Protein AF-A0A9R1WPA4-F1 (afdb_monomer_lite)

Structure (mmCIF, N/CA/C/O backbone):
data_AF-A0A9R1WPA4-F1
#
_entry.id   AF-A0A9R1WPA4-F1
#
loop_
_atom_site.group_PDB
_atom_site.id
_atom_site.type_symbol
_atom_site.label_atom_id
_atom_site.label_alt_id
_atom_site.label_comp_id
_atom_site.label_asym_id
_atom_site.label_entity_id
_atom_site.label_seq_id
_atom_site.pdbx_PDB_ins_code
_atom_site.Cartn_x
_atom_site.Cartn_y
_atom_site.Cartn_z
_atom_site.occupancy
_atom_site.B_iso_or_equiv
_atom_site.auth_seq_id
_atom_site.auth_comp_id
_atom_site.auth_asym_id
_atom_site.auth_atom_id
_atom_site.pdbx_PDB_model_num
ATOM 1 N N . MET A 1 1 ? 21.713 25.426 -18.146 1.00 33.62 1 MET A N 1
ATOM 2 C CA . MET A 1 1 ? 22.109 24.344 -17.224 1.00 33.62 1 MET A CA 1
ATOM 3 C C . MET A 1 1 ? 20.870 24.025 -16.410 1.00 33.62 1 MET A C 1
ATOM 5 O O . MET A 1 1 ? 20.513 24.809 -15.548 1.00 33.62 1 MET A O 1
ATOM 9 N N . ILE A 1 2 ? 20.108 23.016 -16.835 1.00 36.84 2 ILE A N 1
ATOM 10 C CA . ILE A 1 2 ? 18.830 22.660 -16.207 1.00 36.84 2 ILE A CA 1
ATOM 11 C C . ILE A 1 2 ? 19.174 21.901 -14.930 1.00 36.84 2 ILE A C 1
ATOM 13 O O . ILE A 1 2 ? 19.879 20.891 -14.994 1.00 36.84 2 ILE A O 1
ATOM 17 N N . GLU A 1 3 ? 18.738 22.423 -13.788 1.00 37.09 3 GLU A N 1
ATOM 18 C CA . GLU A 1 3 ? 18.830 21.741 -12.503 1.00 37.09 3 GLU A CA 1
ATOM 19 C C . GLU A 1 3 ? 18.183 20.359 -12.637 1.00 37.09 3 GLU A C 1
ATOM 21 O O . GLU A 1 3 ? 16.979 20.224 -12.854 1.00 37.09 3 GLU A O 1
ATOM 26 N N . ARG A 1 4 ? 19.007 19.310 -12.541 1.00 43.03 4 ARG A N 1
ATOM 27 C CA . ARG A 1 4 ? 18.535 17.956 -12.262 1.00 43.03 4 ARG A CA 1
ATOM 28 C C . ARG A 1 4 ? 17.914 17.997 -10.870 1.00 43.03 4 ARG A C 1
ATOM 30 O O . ARG A 1 4 ? 18.620 17.841 -9.878 1.00 43.03 4 ARG A O 1
ATOM 37 N N . MET A 1 5 ? 16.608 18.243 -10.806 1.00 41.94 5 MET A N 1
ATOM 38 C CA . MET A 1 5 ? 15.817 18.030 -9.602 1.00 41.94 5 MET A CA 1
ATOM 39 C C . MET A 1 5 ? 15.940 16.550 -9.227 1.00 41.94 5 MET A C 1
ATOM 41 O O . MET A 1 5 ? 15.362 15.686 -9.872 1.00 41.94 5 MET A O 1
ATOM 45 N N . SER A 1 6 ? 16.812 16.298 -8.250 1.00 42.00 6 SER A N 1
ATOM 46 C CA . SER A 1 6 ? 16.817 15.187 -7.303 1.00 42.00 6 SER A CA 1
ATOM 47 C C . SER A 1 6 ? 16.120 13.899 -7.771 1.00 42.00 6 SER A C 1
ATOM 49 O O . SER A 1 6 ? 14.913 13.743 -7.612 1.00 42.00 6 SER A O 1
ATOM 51 N N . SER A 1 7 ? 16.897 12.920 -8.246 1.00 46.78 7 SER A N 1
ATOM 52 C CA . SER A 1 7 ? 16.449 11.526 -8.414 1.00 46.78 7 SER A CA 1
ATOM 53 C C . SER A 1 7 ? 16.333 10.784 -7.068 1.00 46.78 7 SER A C 1
ATOM 55 O O . SER A 1 7 ? 16.636 9.592 -6.978 1.00 46.78 7 SER A O 1
ATOM 57 N N . ALA A 1 8 ? 16.022 11.496 -5.983 1.00 49.34 8 ALA A N 1
ATOM 58 C CA . ALA A 1 8 ? 16.050 10.942 -4.640 1.00 49.34 8 ALA A CA 1
ATOM 59 C C . ALA A 1 8 ? 14.722 10.237 -4.334 1.00 49.34 8 ALA A C 1
ATOM 61 O O . ALA A 1 8 ? 13.746 10.856 -3.924 1.00 49.34 8 ALA A O 1
ATOM 62 N N . MET A 1 9 ? 14.748 8.917 -4.530 1.00 60.06 9 MET A N 1
ATOM 63 C CA . MET A 1 9 ? 13.783 7.918 -4.052 1.00 60.06 9 MET A CA 1
ATOM 64 C C . MET A 1 9 ? 12.357 8.044 -4.599 1.00 60.06 9 MET A C 1
ATOM 66 O O . MET A 1 9 ? 11.389 8.267 -3.879 1.00 60.06 9 MET A O 1
ATOM 70 N N . ASP A 1 10 ? 12.262 7.777 -5.893 1.00 71.62 10 ASP A N 1
ATOM 71 C CA . ASP A 1 10 ? 11.060 7.528 -6.687 1.00 71.62 10 ASP A CA 1
ATOM 72 C C . ASP A 1 10 ? 10.519 6.084 -6.569 1.00 71.62 10 ASP A C 1
ATOM 74 O O . ASP A 1 10 ? 9.460 5.784 -7.117 1.00 71.62 10 ASP A O 1
ATOM 78 N N . ARG A 1 11 ? 11.226 5.180 -5.866 1.00 84.94 11 ARG A N 1
ATOM 79 C CA . ARG A 1 11 ? 10.971 3.723 -5.891 1.00 84.94 11 ARG A CA 1
ATOM 80 C C . ARG A 1 11 ? 11.006 3.082 -4.522 1.00 84.94 11 ARG A C 1
ATOM 82 O O . ARG A 1 11 ? 11.790 3.475 -3.655 1.00 84.94 11 ARG A O 1
ATOM 89 N N . ILE A 1 12 ? 10.239 2.011 -4.384 1.00 87.62 12 ILE A N 1
ATOM 90 C CA . ILE A 1 12 ? 10.211 1.166 -3.194 1.00 87.62 12 ILE A CA 1
ATOM 91 C C . ILE A 1 12 ? 11.591 0.573 -2.889 1.00 87.62 12 ILE A C 1
ATOM 93 O O . ILE A 1 12 ? 11.992 0.547 -1.727 1.00 87.62 12 ILE A O 1
ATOM 97 N N . SER A 1 13 ? 12.342 0.138 -3.906 1.00 87.75 13 SER A N 1
ATOM 98 C CA . SER A 1 13 ? 13.678 -0.455 -3.730 1.00 87.75 13 SER A CA 1
ATOM 99 C C . SER A 1 13 ? 14.681 0.463 -3.028 1.00 87.75 13 SER A C 1
ATOM 101 O O . SER A 1 13 ? 15.681 -0.012 -2.496 1.00 87.75 13 SER A O 1
ATOM 103 N N . ASN A 1 14 ? 14.432 1.774 -3.049 1.00 84.56 14 ASN A N 1
ATOM 104 C CA . ASN A 1 14 ? 15.311 2.786 -2.474 1.00 84.56 14 ASN A CA 1
ATOM 105 C C . ASN A 1 14 ? 14.922 3.148 -1.032 1.00 84.56 14 ASN A C 1
ATOM 107 O O . ASN A 1 14 ? 15.545 4.021 -0.428 1.00 84.56 14 ASN A O 1
ATOM 111 N N . LEU A 1 15 ? 13.880 2.521 -0.476 1.00 80.31 15 LEU A N 1
ATOM 112 C CA . LEU A 1 15 ? 13.494 2.725 0.912 1.00 80.31 15 LEU A CA 1
ATOM 113 C C . LEU A 1 15 ? 14.569 2.176 1.851 1.00 80.31 15 LEU A C 1
ATOM 115 O O . LEU A 1 15 ? 14.918 0.996 1.822 1.00 80.31 15 LEU A O 1
ATOM 119 N N . HIS A 1 16 ? 15.039 3.041 2.743 1.00 78.62 16 HIS A N 1
ATOM 120 C CA . HIS A 1 16 ? 15.988 2.700 3.791 1.00 78.62 16 HIS A CA 1
ATOM 121 C C . HIS A 1 16 ? 15.524 3.276 5.125 1.00 78.62 16 HIS A C 1
ATOM 123 O O . HIS A 1 16 ? 14.848 4.306 5.175 1.00 78.62 16 HIS A O 1
ATOM 129 N N . PHE A 1 17 ? 15.898 2.597 6.207 1.00 75.00 17 PHE A N 1
ATOM 130 C CA . PHE A 1 17 ? 15.694 3.104 7.559 1.00 75.00 17 PHE A CA 1
ATOM 131 C C . PHE A 1 17 ? 16.445 4.435 7.740 1.00 75.00 17 PHE A C 1
ATOM 133 O O . PHE A 1 17 ? 17.508 4.616 7.149 1.00 75.00 17 PHE A O 1
ATOM 140 N N . ASP A 1 18 ? 15.866 5.368 8.501 1.00 70.69 18 ASP A N 1
ATOM 141 C CA . ASP A 1 18 ? 16.364 6.742 8.704 1.00 70.69 18 ASP A CA 1
ATOM 142 C C . ASP A 1 18 ? 16.512 7.604 7.433 1.00 70.69 18 ASP A C 1
ATOM 144 O O . ASP A 1 18 ? 17.097 8.688 7.471 1.00 70.69 18 ASP A O 1
ATOM 148 N N . SER A 1 19 ? 15.952 7.171 6.298 1.00 66.69 19 SER A N 1
ATOM 149 C CA . SER A 1 19 ? 15.867 8.022 5.114 1.00 66.69 19 SER A CA 1
ATOM 150 C C . SER A 1 19 ? 14.865 9.162 5.349 1.00 66.69 19 SER A C 1
ATOM 152 O O . SER A 1 19 ? 13.793 8.914 5.913 1.00 66.69 19 SER A O 1
ATOM 154 N N . PRO A 1 20 ? 15.154 10.403 4.906 1.00 60.94 20 PRO A N 1
ATOM 155 C CA . PRO A 1 20 ? 14.146 11.452 4.843 1.00 60.94 20 PRO A CA 1
ATOM 156 C C . PRO A 1 20 ? 13.041 10.955 3.912 1.00 60.94 20 PRO A C 1
ATOM 158 O O . PRO A 1 20 ? 13.242 10.866 2.704 1.00 60.94 20 PRO A O 1
ATOM 161 N N . GLY A 1 21 ? 11.917 10.525 4.489 1.00 62.69 21 GLY A N 1
ATOM 162 C CA . GLY A 1 21 ? 10.868 9.821 3.764 1.00 62.69 21 GLY A CA 1
ATOM 163 C C . GLY A 1 21 ? 10.449 10.594 2.519 1.00 62.69 21 GLY A C 1
ATOM 164 O O . GLY A 1 21 ? 9.914 11.699 2.598 1.00 62.69 21 GLY A O 1
ATOM 165 N N . ASN A 1 22 ? 10.761 10.013 1.367 1.00 68.19 22 ASN A N 1
ATOM 166 C CA . ASN A 1 22 ? 10.495 10.609 0.073 1.00 68.19 22 ASN A CA 1
ATOM 167 C C . ASN A 1 22 ? 9.135 10.160 -0.442 1.00 68.19 22 ASN A C 1
ATOM 169 O O . ASN A 1 22 ? 8.515 9.212 0.041 1.00 68.19 22 ASN A O 1
ATOM 173 N N . SER A 1 23 ? 8.665 10.889 -1.439 1.00 75.94 23 SER A N 1
ATOM 174 C CA . SER A 1 23 ? 7.366 10.657 -2.031 1.00 75.94 23 SER A CA 1
ATOM 175 C C . SER A 1 23 ? 7.364 9.436 -2.937 1.00 75.94 23 SER A C 1
ATOM 177 O O . SER A 1 23 ? 7.969 9.460 -4.004 1.00 75.94 23 SER A O 1
ATOM 179 N N . LEU A 1 24 ? 6.607 8.407 -2.557 1.00 83.06 24 LEU A N 1
ATOM 180 C CA . LEU A 1 24 ? 6.391 7.238 -3.402 1.00 83.06 24 LEU A CA 1
ATOM 181 C C . LEU A 1 24 ? 5.066 7.308 -4.150 1.00 83.06 24 LEU A C 1
ATOM 183 O O . LEU A 1 24 ? 4.039 7.723 -3.603 1.00 83.06 24 LEU A O 1
ATOM 187 N N . LYS A 1 25 ? 5.104 6.844 -5.399 1.00 87.19 25 LYS A N 1
ATOM 188 C CA . LYS A 1 25 ? 3.921 6.582 -6.208 1.00 87.19 25 LYS A CA 1
ATOM 189 C C . LYS A 1 25 ? 3.582 5.097 -6.132 1.00 87.19 25 LYS A C 1
ATOM 191 O O . LYS A 1 25 ? 4.364 4.262 -6.577 1.00 87.19 25 LYS A O 1
ATOM 196 N N . ILE A 1 26 ? 2.417 4.773 -5.584 1.00 89.06 26 ILE A N 1
ATOM 197 C CA . ILE A 1 26 ? 2.039 3.389 -5.281 1.00 89.06 26 ILE A CA 1
ATOM 198 C C . ILE A 1 26 ? 0.620 3.060 -5.725 1.00 89.06 26 ILE A C 1
ATOM 200 O O . ILE A 1 26 ? -0.251 3.925 -5.785 1.00 89.06 26 ILE A O 1
ATOM 204 N N . HIS A 1 27 ? 0.375 1.782 -5.987 1.00 91.38 27 HIS A N 1
ATOM 205 C CA . HIS A 1 27 ? -0.938 1.213 -6.245 1.00 91.38 27 HIS A CA 1
ATOM 206 C C . HIS A 1 27 ? -1.278 0.183 -5.168 1.00 91.38 27 HIS A C 1
ATOM 208 O O . HIS A 1 27 ? -0.482 -0.707 -4.867 1.00 91.38 27 HIS A O 1
ATOM 214 N N . VAL A 1 28 ? -2.468 0.293 -4.578 1.00 92.25 28 VAL A N 1
ATOM 215 C CA . VAL A 1 28 ? -2.913 -0.625 -3.522 1.00 92.25 28 VAL A CA 1
ATOM 216 C C . VAL A 1 28 ? -3.482 -1.898 -4.137 1.00 92.25 28 VAL A C 1
ATOM 218 O O . VAL A 1 28 ? -4.570 -1.894 -4.715 1.00 92.25 28 VAL A O 1
ATOM 221 N N . LEU A 1 29 ? -2.776 -3.011 -3.955 1.00 93.12 29 LEU A N 1
ATOM 222 C CA . LEU A 1 29 ? -3.184 -4.320 -4.464 1.00 93.12 29 LEU A CA 1
ATOM 223 C C . LEU A 1 29 ? -4.156 -5.031 -3.525 1.00 93.12 29 LEU A C 1
ATOM 225 O O . LEU A 1 29 ? -5.094 -5.690 -3.972 1.00 93.12 29 LEU A O 1
ATOM 229 N N . ARG A 1 30 ? -3.930 -4.927 -2.212 1.00 94.06 30 ARG A N 1
ATOM 230 C CA . ARG A 1 30 ? -4.717 -5.656 -1.213 1.00 94.06 30 ARG A CA 1
ATOM 231 C C . ARG A 1 30 ? -4.790 -4.894 0.100 1.00 94.06 30 ARG A C 1
ATOM 233 O O . ARG A 1 30 ? -3.823 -4.249 0.489 1.00 94.06 30 ARG A O 1
ATOM 240 N N . LYS A 1 31 ? -5.915 -5.054 0.797 1.00 94.44 31 LYS A N 1
ATOM 241 C CA . LYS A 1 31 ? -6.144 -4.627 2.181 1.00 94.44 31 LYS A CA 1
ATOM 242 C C . LYS A 1 31 ? -6.622 -5.821 3.007 1.00 94.44 31 LYS A C 1
ATOM 244 O O . LYS A 1 31 ? -7.420 -6.615 2.504 1.00 94.44 31 LYS A O 1
ATOM 249 N N . TRP A 1 32 ? -6.153 -5.963 4.244 1.00 94.06 32 TRP A N 1
ATOM 250 C CA . TRP A 1 32 ? -6.687 -6.951 5.183 1.00 94.06 32 TRP A CA 1
ATOM 251 C C . TRP A 1 32 ? -6.541 -6.510 6.641 1.00 94.06 32 TRP A C 1
ATOM 253 O O . TRP A 1 32 ? -5.628 -5.775 7.002 1.00 94.06 32 TRP A O 1
ATOM 263 N N . THR A 1 33 ? -7.434 -7.025 7.480 1.00 90.56 33 THR A N 1
ATOM 264 C CA . THR A 1 33 ? -7.409 -6.877 8.940 1.00 90.56 33 THR A CA 1
ATOM 265 C C . THR A 1 33 ? -7.313 -8.272 9.539 1.00 90.56 33 THR A C 1
ATOM 267 O O . THR A 1 33 ? -7.957 -9.210 9.057 1.00 90.56 33 THR A O 1
ATOM 270 N N . LEU A 1 34 ? -6.493 -8.443 10.571 1.00 85.69 34 LEU A N 1
ATOM 271 C CA . LEU A 1 34 ? -6.344 -9.734 11.237 1.00 85.69 34 LEU A CA 1
ATOM 272 C C . LEU A 1 34 ? -7.452 -9.905 12.281 1.00 85.69 34 LEU A C 1
ATOM 274 O O . LEU A 1 34 ? -7.736 -8.996 13.056 1.00 85.69 34 LEU A O 1
ATOM 278 N N . GLN A 1 35 ? -8.054 -11.096 12.352 1.00 81.31 35 GLN A N 1
ATOM 279 C CA . GLN A 1 35 ? -9.180 -11.366 13.262 1.00 81.31 35 GLN A CA 1
ATOM 280 C C . GLN A 1 35 ? -8.860 -11.062 14.737 1.00 81.31 35 GLN A C 1
ATOM 282 O O . GLN A 1 35 ? -9.734 -10.600 15.475 1.00 81.31 35 GLN A O 1
ATOM 287 N N . PHE A 1 36 ? -7.605 -11.287 15.140 1.00 87.12 36 PHE A N 1
ATOM 288 C CA . PHE A 1 36 ? -7.113 -11.118 16.511 1.00 87.12 36 PHE A CA 1
ATOM 289 C C . PHE A 1 36 ? -6.315 -9.824 16.734 1.00 87.12 36 PHE A C 1
ATOM 291 O O . PHE A 1 36 ? -5.875 -9.580 17.852 1.00 87.12 36 PHE A O 1
ATOM 298 N N . ARG A 1 37 ? -6.122 -9.000 15.696 1.00 85.31 37 ARG A N 1
ATOM 299 C CA . ARG A 1 37 ? -5.441 -7.697 15.779 1.00 85.31 37 ARG A CA 1
ATOM 300 C C . ARG A 1 37 ? -6.258 -6.663 15.026 1.00 85.31 37 ARG A C 1
ATOM 302 O O . ARG A 1 37 ? -5.977 -6.311 13.886 1.00 85.31 37 ARG A O 1
ATOM 309 N N . ARG A 1 38 ? -7.368 -6.278 15.654 1.00 84.44 38 ARG A N 1
ATOM 310 C CA . ARG A 1 38 ? -8.369 -5.389 15.049 1.00 84.44 38 ARG A CA 1
ATOM 311 C C . ARG A 1 38 ? -7.926 -3.935 15.010 1.00 84.44 38 ARG A C 1
ATOM 313 O O . ARG A 1 38 ? -8.570 -3.151 14.331 1.00 84.44 38 ARG A O 1
ATOM 320 N N . ASP A 1 39 ? -6.865 -3.602 15.731 1.00 88.75 39 ASP A N 1
ATOM 321 C CA . ASP A 1 39 ? -6.187 -2.310 15.737 1.00 88.75 39 ASP A CA 1
ATOM 322 C C . ASP A 1 39 ? -5.103 -2.195 14.651 1.00 88.75 39 ASP A C 1
ATOM 324 O O . ASP A 1 39 ? -4.421 -1.171 14.572 1.00 88.75 39 ASP A O 1
ATOM 328 N N . GLU A 1 40 ? -4.948 -3.229 13.817 1.00 91.50 40 GLU A N 1
ATOM 329 C CA . GLU A 1 40 ? -4.029 -3.281 12.685 1.00 91.50 40 GLU A CA 1
ATOM 330 C C . GLU A 1 40 ? -4.795 -3.439 11.364 1.00 91.50 40 GLU A C 1
ATOM 332 O O . GLU A 1 40 ? -5.565 -4.384 11.176 1.00 91.50 40 GLU A O 1
ATOM 337 N N . THR A 1 41 ? -4.511 -2.567 10.401 1.00 92.50 41 THR A N 1
ATOM 338 C CA . THR A 1 41 ? -4.927 -2.742 9.006 1.00 92.50 41 THR A CA 1
ATOM 339 C C . THR A 1 41 ? -3.681 -2.792 8.134 1.00 92.50 41 THR A C 1
ATOM 341 O O . THR A 1 41 ? -2.846 -1.889 8.152 1.00 92.50 41 THR A O 1
ATOM 344 N N . TRP A 1 42 ? -3.552 -3.877 7.381 1.00 93.94 42 TRP A N 1
ATOM 345 C CA . TRP A 1 42 ? -2.411 -4.154 6.527 1.00 93.94 42 TRP A CA 1
ATOM 346 C C . TRP A 1 42 ? -2.751 -3.907 5.064 1.00 93.94 42 TRP A C 1
ATOM 348 O O . TRP A 1 42 ? -3.860 -4.198 4.602 1.00 93.94 42 TRP A O 1
ATOM 358 N N . 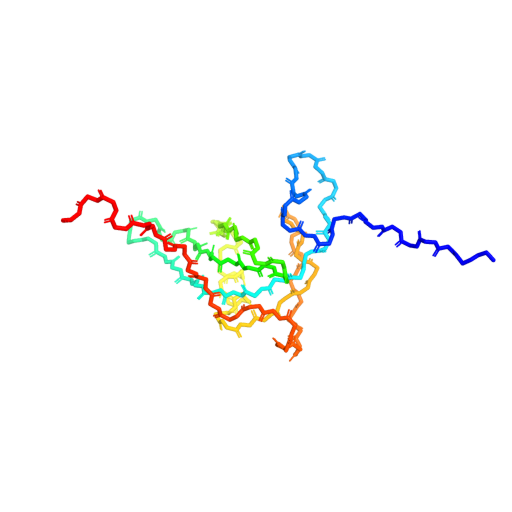PHE A 1 43 ? -1.758 -3.432 4.321 1.00 93.25 43 PHE A N 1
ATOM 359 C CA . PHE A 1 43 ? -1.864 -3.173 2.894 1.00 93.25 43 PHE A CA 1
ATOM 360 C C . PHE A 1 43 ? -0.696 -3.804 2.157 1.00 93.25 43 PHE A C 1
ATOM 362 O O . PHE A 1 43 ? 0.419 -3.867 2.668 1.00 93.25 43 PHE A O 1
ATOM 369 N N . MET A 1 44 ? -0.959 -4.249 0.936 1.00 93.75 44 MET A N 1
ATOM 370 C CA . MET A 1 44 ? 0.064 -4.625 -0.029 1.00 93.75 44 MET A CA 1
ATOM 371 C C . MET A 1 44 ? 0.022 -3.603 -1.149 1.00 93.75 44 MET A C 1
ATOM 373 O O . MET A 1 44 ? -1.041 -3.399 -1.746 1.00 93.75 44 MET A O 1
ATOM 377 N N . VAL A 1 45 ? 1.157 -2.968 -1.413 1.00 91.81 45 VAL A N 1
ATOM 378 C CA . VAL A 1 45 ? 1.268 -1.897 -2.403 1.00 91.81 45 VAL A CA 1
ATOM 379 C C . VAL A 1 45 ? 2.418 -2.175 -3.356 1.00 91.81 45 VAL A C 1
ATOM 381 O O . VAL A 1 45 ? 3.395 -2.813 -2.969 1.00 91.81 45 VAL A O 1
ATOM 384 N N . ILE A 1 46 ? 2.276 -1.715 -4.593 1.00 91.69 46 ILE A N 1
ATOM 385 C CA . ILE A 1 46 ? 3.251 -1.885 -5.673 1.00 91.69 46 ILE A CA 1
ATOM 386 C C . ILE A 1 46 ? 3.614 -0.526 -6.262 1.00 91.69 46 ILE A C 1
ATOM 388 O O . ILE A 1 46 ? 2.738 0.336 -6.370 1.00 91.69 46 ILE A O 1
ATOM 392 N N . ASP A 1 47 ? 4.872 -0.321 -6.631 1.00 89.56 47 ASP A N 1
ATOM 393 C CA . ASP A 1 47 ? 5.297 0.870 -7.371 1.00 89.56 47 ASP A CA 1
ATOM 394 C C . ASP A 1 47 ? 5.300 0.634 -8.890 1.00 89.56 47 ASP A C 1
ATOM 396 O O . ASP A 1 47 ? 4.876 -0.410 -9.391 1.00 89.56 47 ASP A O 1
ATOM 400 N N . GLU A 1 48 ? 5.761 1.626 -9.650 1.00 87.56 48 GLU A N 1
ATOM 401 C CA . GLU A 1 48 ? 5.829 1.545 -11.113 1.00 87.56 48 GLU A CA 1
ATOM 402 C C . GLU A 1 48 ? 6.879 0.552 -11.636 1.00 87.56 48 GLU A C 1
ATOM 404 O O . GLU A 1 48 ? 6.822 0.151 -12.799 1.00 87.56 48 GLU A O 1
ATOM 409 N N . HIS A 1 49 ? 7.806 0.114 -10.782 1.00 88.06 49 HIS A N 1
ATOM 410 C CA . HIS A 1 49 ? 8.858 -0.845 -11.117 1.00 88.06 49 HIS A CA 1
ATOM 411 C C . HIS A 1 49 ? 8.468 -2.288 -10.818 1.00 88.06 49 HIS A C 1
ATOM 413 O O . HIS A 1 49 ? 9.164 -3.213 -11.238 1.00 88.06 49 HIS A O 1
ATOM 419 N N . GLY A 1 50 ? 7.328 -2.491 -10.160 1.00 88.75 50 GLY A N 1
ATOM 420 C CA . GLY A 1 50 ? 6.852 -3.809 -9.774 1.00 88.75 50 GLY A CA 1
ATOM 421 C C . GLY A 1 50 ? 7.405 -4.287 -8.433 1.00 88.75 50 GLY A C 1
ATOM 422 O O . GLY A 1 50 ? 7.180 -5.447 -8.072 1.00 88.75 50 GLY A O 1
ATOM 423 N N . ASP A 1 51 ? 8.082 -3.410 -7.691 1.00 90.44 51 ASP A N 1
ATOM 424 C CA . ASP A 1 51 ? 8.507 -3.687 -6.328 1.00 90.44 51 ASP A CA 1
ATOM 425 C C . ASP A 1 51 ? 7.300 -3.604 -5.392 1.00 90.44 51 ASP A C 1
ATOM 427 O O . ASP A 1 51 ? 6.435 -2.739 -5.532 1.00 90.44 51 ASP A O 1
ATOM 431 N N . VAL A 1 52 ? 7.219 -4.531 -4.435 1.00 91.69 52 VAL A N 1
ATOM 432 C CA . VAL A 1 52 ? 6.068 -4.670 -3.534 1.00 91.69 52 VAL A CA 1
ATOM 433 C C . VAL A 1 52 ? 6.508 -4.584 -2.086 1.00 91.69 52 VAL A C 1
ATOM 435 O O . VAL A 1 52 ? 7.436 -5.277 -1.672 1.00 91.69 52 VAL A O 1
ATOM 438 N N . ILE A 1 53 ? 5.775 -3.801 -1.294 1.00 90.56 53 ILE A N 1
ATOM 439 C CA . ILE A 1 53 ? 5.935 -3.737 0.164 1.00 90.56 53 ILE A CA 1
ATOM 440 C C . ILE A 1 53 ? 4.613 -3.931 0.887 1.00 90.56 53 ILE A C 1
ATOM 442 O O . ILE A 1 53 ? 3.520 -3.772 0.333 1.00 90.56 53 ILE A O 1
ATOM 446 N N . GLN A 1 54 ? 4.741 -4.266 2.167 1.00 91.69 54 GLN A N 1
ATOM 447 C CA . GLN A 1 54 ? 3.638 -4.278 3.109 1.00 91.69 54 GLN A CA 1
ATOM 448 C C . GLN A 1 54 ? 3.654 -3.000 3.941 1.00 91.69 54 GLN A C 1
ATOM 450 O O . GLN A 1 54 ? 4.698 -2.602 4.454 1.00 91.69 54 GLN A O 1
ATOM 455 N N . LEU A 1 55 ? 2.484 -2.386 4.094 1.00 89.62 55 LEU A N 1
ATOM 456 C CA . LEU A 1 55 ? 2.274 -1.233 4.961 1.00 89.62 55 LEU A CA 1
ATOM 457 C C . LEU A 1 55 ? 1.361 -1.630 6.117 1.00 89.62 55 LEU A C 1
ATOM 459 O O . LEU A 1 55 ? 0.394 -2.369 5.919 1.00 89.62 55 LEU A O 1
ATOM 463 N N . LEU A 1 56 ? 1.650 -1.103 7.304 1.00 90.19 56 LEU A N 1
ATOM 464 C CA . LEU A 1 56 ? 0.859 -1.315 8.510 1.00 90.19 56 LEU A CA 1
ATOM 465 C C . LEU A 1 56 ? 0.298 0.021 9.000 1.00 90.19 56 LEU A C 1
ATOM 467 O O . LEU A 1 56 ? 1.049 0.907 9.403 1.00 90.19 56 LEU A O 1
ATOM 471 N N . ALA A 1 57 ? -1.027 0.138 9.021 1.00 88.56 57 ALA A N 1
ATOM 472 C CA . ALA A 1 57 ? -1.726 1.175 9.763 1.00 88.56 57 ALA A CA 1
ATOM 473 C C . ALA A 1 57 ? -2.142 0.616 11.127 1.00 88.56 57 ALA A C 1
ATOM 475 O O . ALA A 1 57 ? -2.806 -0.416 11.197 1.00 88.56 57 ALA A O 1
ATOM 476 N N . HIS A 1 58 ? -1.751 1.284 12.210 1.00 88.12 58 HIS A N 1
ATOM 477 C CA . HIS A 1 58 ? -1.924 0.760 13.564 1.00 88.12 58 HIS A CA 1
ATOM 478 C C . HIS A 1 58 ? -2.402 1.840 14.543 1.00 88.12 58 HIS A C 1
ATOM 480 O O . HIS A 1 58 ? -2.056 3.021 14.413 1.00 88.12 58 HIS A O 1
ATOM 486 N N . LYS A 1 59 ? -3.191 1.432 15.546 1.00 85.12 59 LYS A N 1
ATOM 487 C CA . LYS A 1 59 ? -3.705 2.287 16.633 1.00 85.12 59 LYS A CA 1
ATOM 488 C C . LYS A 1 59 ? -4.428 3.533 16.102 1.00 85.12 59 LYS A C 1
ATOM 490 O O . LYS A 1 59 ? -5.359 3.433 15.312 1.00 85.12 59 LYS A O 1
ATOM 495 N N . LYS A 1 60 ? -4.013 4.726 16.547 1.00 81.81 60 LYS A N 1
ATOM 496 C CA . LYS A 1 60 ? -4.704 6.003 16.311 1.00 81.81 60 LYS A CA 1
ATOM 497 C C . LYS A 1 60 ? -4.808 6.367 14.829 1.00 81.81 60 LYS A C 1
ATOM 499 O O . LYS A 1 60 ? -5.763 7.029 14.444 1.00 81.81 60 LYS A O 1
ATOM 504 N N . ASN A 1 61 ? -3.871 5.895 14.008 1.00 78.25 61 ASN A N 1
ATOM 505 C CA . ASN A 1 61 ? -3.843 6.201 12.579 1.00 78.25 61 ASN A CA 1
ATOM 506 C C . ASN A 1 61 ? -4.601 5.164 11.739 1.00 78.25 61 ASN A C 1
ATOM 508 O O . ASN A 1 61 ? -4.861 5.415 10.564 1.00 78.25 61 ASN A O 1
ATOM 512 N N . GLN A 1 62 ? -4.986 4.023 12.328 1.00 84.75 62 GLN A N 1
ATOM 513 C CA . GLN A 1 62 ? -5.604 2.912 11.605 1.00 84.75 62 GLN A CA 1
ATOM 514 C C . GLN A 1 62 ? -6.868 3.346 10.862 1.00 84.75 62 GLN A C 1
ATOM 516 O O . GLN A 1 62 ? -6.935 3.180 9.650 1.00 84.75 62 GLN A O 1
ATOM 521 N N . GLY A 1 63 ? -7.845 3.927 11.567 1.00 84.06 63 GLY A N 1
ATOM 522 C CA . GLY A 1 63 ? -9.138 4.274 10.973 1.00 84.06 63 GLY A CA 1
ATOM 523 C C . GLY A 1 63 ? -9.013 5.270 9.820 1.00 84.06 63 GLY A C 1
ATOM 524 O O . GLY A 1 63 ? -9.595 5.056 8.763 1.00 84.06 63 GLY A O 1
ATOM 525 N N . CYS A 1 64 ? -8.195 6.313 9.996 1.00 84.56 64 CYS A N 1
ATOM 526 C CA . CYS A 1 64 ? -7.972 7.340 8.978 1.00 84.56 64 CYS A CA 1
ATOM 527 C C . CYS A 1 64 ? -7.282 6.769 7.727 1.00 84.56 64 CYS A C 1
ATOM 529 O O . CYS A 1 64 ? -7.738 6.989 6.602 1.00 84.56 64 CYS A O 1
ATOM 531 N N . ILE A 1 65 ? -6.207 5.994 7.909 1.00 85.50 65 ILE A N 1
ATOM 532 C CA . ILE A 1 65 ? -5.484 5.383 6.787 1.00 85.50 65 ILE A CA 1
ATOM 533 C C . ILE A 1 65 ? -6.367 4.345 6.094 1.00 85.50 65 ILE A C 1
ATOM 535 O O . ILE A 1 65 ? -6.413 4.304 4.869 1.00 85.50 65 ILE A O 1
ATOM 539 N N . GLU A 1 66 ? -7.120 3.546 6.847 1.00 86.81 66 GLU A N 1
ATOM 540 C CA . GLU A 1 66 ? -8.019 2.540 6.288 1.00 86.81 66 GLU A CA 1
ATOM 541 C C . GLU A 1 66 ? -9.113 3.126 5.393 1.00 86.81 66 GLU A C 1
ATOM 543 O O . GLU A 1 66 ? -9.439 2.528 4.362 1.00 86.81 66 GLU A O 1
ATOM 548 N N . THR A 1 67 ? -9.680 4.272 5.767 1.00 86.81 67 THR A N 1
ATOM 549 C CA . THR A 1 67 ? -10.680 4.956 4.940 1.00 86.81 67 THR A CA 1
ATOM 550 C C . THR A 1 67 ? -10.068 5.640 3.723 1.00 86.81 67 THR A C 1
ATOM 552 O O . THR A 1 67 ? -10.744 5.783 2.708 1.00 86.81 67 THR A O 1
ATOM 555 N N . SER A 1 68 ? -8.802 6.050 3.814 1.00 86.62 68 SER A N 1
ATOM 556 C CA . SER A 1 68 ? -8.132 6.838 2.774 1.00 86.62 68 SER A CA 1
ATOM 557 C C . SER A 1 68 ? -7.449 5.967 1.722 1.00 86.62 68 SER A C 1
ATOM 559 O O . SER A 1 68 ? -7.461 6.311 0.543 1.00 86.62 68 SER A O 1
ATOM 561 N N . LEU A 1 69 ? -6.866 4.837 2.134 1.00 87.81 69 LEU A N 1
ATOM 562 C CA . LEU A 1 69 ? -6.056 3.953 1.300 1.00 87.81 69 LEU A CA 1
ATOM 563 C C . LEU A 1 69 ? -6.910 2.790 0.764 1.00 87.81 69 LEU A C 1
ATOM 565 O O . LEU A 1 69 ? -7.035 1.718 1.361 1.00 87.81 69 LEU A O 1
ATOM 569 N N . LEU A 1 70 ? -7.547 3.023 -0.377 1.00 89.81 70 LEU A N 1
ATOM 570 C CA . LEU A 1 70 ? -8.507 2.117 -0.993 1.00 89.81 70 LEU A CA 1
ATOM 571 C C . LEU A 1 70 ? -7.828 1.165 -1.981 1.00 89.81 70 LEU A C 1
ATOM 573 O O . LEU A 1 70 ? -6.930 1.539 -2.734 1.00 89.81 70 LEU A O 1
ATOM 577 N N . VAL A 1 71 ? -8.310 -0.078 -2.017 1.00 90.88 71 VAL A N 1
ATOM 578 C CA . VAL A 1 71 ? -7.844 -1.091 -2.974 1.00 90.88 71 VAL A CA 1
ATOM 579 C C . VAL A 1 71 ? -8.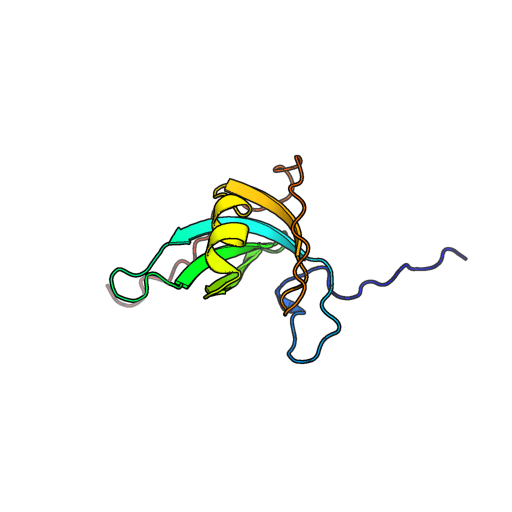113 -0.625 -4.406 1.00 90.88 71 VAL A C 1
ATOM 581 O O . VAL A 1 71 ? -9.136 -0.003 -4.699 1.00 90.88 71 VAL A O 1
ATOM 584 N N . SER A 1 72 ? -7.183 -0.940 -5.302 1.00 89.00 72 SER A N 1
ATOM 585 C CA . SER A 1 72 ? -7.207 -0.557 -6.712 1.00 89.00 72 SER A CA 1
ATOM 586 C C . SER A 1 72 ? -7.085 0.953 -6.977 1.00 89.00 72 SER A C 1
ATOM 588 O O . SER A 1 72 ? -7.424 1.415 -8.071 1.00 89.00 72 SER A O 1
ATOM 590 N N . ARG A 1 73 ? -6.647 1.740 -5.983 1.00 87.62 73 ARG A N 1
ATOM 591 C CA . ARG A 1 73 ? -6.372 3.181 -6.110 1.00 87.62 73 ARG A CA 1
ATOM 592 C C . ARG A 1 73 ? -4.880 3.472 -6.046 1.00 87.62 73 ARG A C 1
ATOM 594 O O . ARG A 1 73 ? -4.111 2.729 -5.433 1.00 87.62 73 ARG A O 1
ATOM 601 N N . CYS A 1 74 ? -4.493 4.536 -6.739 1.00 87.88 74 CYS A N 1
ATOM 602 C CA . CYS A 1 74 ? -3.112 4.977 -6.863 1.00 87.88 74 CYS A CA 1
ATOM 603 C C . CYS A 1 74 ? -2.896 6.211 -5.992 1.00 87.88 74 CYS A C 1
ATOM 605 O O . CYS A 1 74 ? -3.761 7.084 -5.953 1.00 87.88 74 CYS A O 1
ATOM 607 N N . TYR A 1 75 ? -1.745 6.292 -5.337 1.00 85.19 75 TYR A N 1
ATOM 608 C CA . TYR A 1 75 ? -1.412 7.370 -4.414 1.00 85.19 7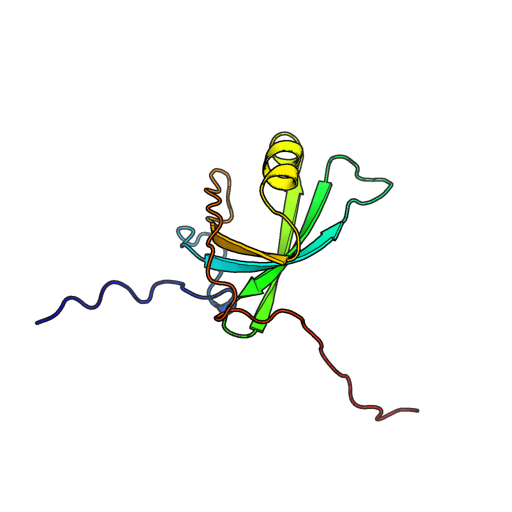5 TYR A CA 1
ATOM 609 C C . TYR A 1 75 ? -0.021 7.920 -4.700 1.00 85.19 75 TYR A C 1
ATOM 611 O O . TYR A 1 75 ? 0.849 7.184 -5.168 1.00 85.19 75 TYR A O 1
ATOM 619 N N . LEU A 1 76 ? 0.170 9.205 -4.417 1.00 78.25 76 LEU A N 1
ATOM 620 C CA . LEU A 1 76 ? 1.447 9.908 -4.458 1.00 78.25 76 LEU A CA 1
ATOM 621 C C . LEU A 1 76 ? 1.753 10.495 -3.070 1.00 78.25 76 LEU A C 1
ATOM 623 O O . LEU A 1 76 ? 0.862 10.644 -2.233 1.00 78.25 76 LEU A O 1
ATOM 627 N N . HIS A 1 77 ? 3.025 10.826 -2.847 1.00 66.75 77 HIS A N 1
ATOM 628 C CA . HIS A 1 77 ? 3.517 11.519 -1.655 1.00 66.75 77 HIS A CA 1
ATOM 629 C C . HIS A 1 77 ? 3.377 10.729 -0.348 1.00 66.75 77 HIS A C 1
ATOM 631 O O . HIS A 1 77 ? 3.335 11.320 0.729 1.00 66.75 77 HIS A O 1
ATOM 637 N N . MET A 1 78 ? 3.373 9.392 -0.417 1.00 65.12 78 MET A N 1
ATOM 638 C CA . MET A 1 78 ? 3.328 8.581 0.796 1.00 65.12 78 MET A CA 1
ATOM 639 C C . MET A 1 78 ? 4.668 8.628 1.537 1.00 65.12 78 MET A C 1
ATOM 641 O O . MET A 1 78 ? 5.585 7.871 1.229 1.00 65.12 78 MET A O 1
ATOM 645 N N . ASN A 1 79 ? 4.766 9.503 2.536 1.00 64.62 79 ASN A N 1
ATOM 646 C CA . ASN A 1 79 ? 5.876 9.498 3.482 1.00 64.62 79 ASN A CA 1
ATOM 647 C C . ASN A 1 79 ? 5.638 8.389 4.515 1.00 64.62 79 ASN A C 1
ATOM 649 O O . ASN A 1 79 ? 4.703 8.468 5.307 1.00 64.62 79 ASN A O 1
ATOM 653 N N . ILE A 1 80 ? 6.421 7.314 4.483 1.00 60.84 80 ILE A N 1
ATOM 654 C CA . ILE A 1 80 ? 6.237 6.168 5.383 1.00 60.84 80 ILE A CA 1
ATOM 655 C C . ILE A 1 80 ? 6.860 6.523 6.750 1.00 60.84 80 ILE A C 1
ATOM 657 O O . ILE A 1 80 ? 8.059 6.354 6.945 1.00 60.84 80 ILE A O 1
ATOM 661 N N . GLY A 1 81 ? 6.054 7.051 7.685 1.00 62.88 81 GLY A N 1
ATOM 662 C CA . GLY A 1 81 ? 6.497 7.558 8.997 1.00 62.88 81 GLY A CA 1
ATOM 663 C C . GLY A 1 81 ? 5.366 8.190 9.833 1.00 62.88 81 GLY A C 1
ATOM 664 O O . GLY A 1 81 ? 4.195 8.059 9.490 1.00 62.88 81 GLY A O 1
ATOM 665 N N . GLU A 1 82 ? 5.692 8.883 10.937 1.00 54.00 82 GLU A N 1
ATOM 666 C CA . GLU A 1 82 ? 4.700 9.514 11.846 1.00 54.00 82 GLU A CA 1
ATOM 667 C C . GLU A 1 82 ? 3.802 10.573 11.170 1.00 54.00 82 GLU A C 1
ATOM 669 O O . GLU A 1 82 ? 2.710 10.851 11.667 1.00 54.00 82 GLU A O 1
ATOM 674 N N . ALA A 1 83 ? 4.215 11.118 10.021 1.00 52.84 83 ALA A N 1
ATOM 675 C CA . ALA A 1 83 ? 3.470 12.103 9.240 1.00 52.84 83 ALA A CA 1
ATOM 676 C C . ALA A 1 83 ? 3.349 11.666 7.768 1.00 52.84 83 ALA A C 1
ATOM 678 O O . ALA A 1 83 ? 4.000 12.213 6.879 1.00 52.84 83 ALA A O 1
ATOM 679 N N . SER A 1 84 ? 2.524 10.650 7.510 1.00 63.62 84 SER A N 1
ATOM 680 C CA . SER A 1 84 ? 2.183 10.231 6.147 1.00 63.62 84 SER A CA 1
ATOM 681 C C . SER A 1 84 ? 1.125 11.150 5.538 1.00 63.62 84 SER A C 1
ATOM 683 O O . SER A 1 84 ? -0.039 11.097 5.932 1.00 63.62 84 SER A O 1
ATOM 685 N N . THR A 1 85 ? 1.498 11.946 4.537 1.00 69.25 85 THR A N 1
ATOM 686 C CA . THR A 1 85 ? 0.523 12.540 3.611 1.00 69.25 85 THR A CA 1
ATOM 687 C C . THR A 1 85 ? 0.110 11.473 2.594 1.00 69.25 85 THR A C 1
ATOM 689 O O . THR A 1 85 ? 0.944 10.698 2.135 1.00 69.25 85 THR A O 1
ATOM 692 N N . ILE A 1 86 ? -1.181 11.370 2.279 1.00 76.06 86 ILE A N 1
ATOM 693 C CA . ILE A 1 86 ? -1.710 10.400 1.311 1.00 76.06 86 ILE A CA 1
ATOM 694 C C . ILE A 1 86 ? -2.571 11.178 0.320 1.00 76.06 86 ILE A C 1
ATOM 696 O O . ILE A 1 86 ? -3.631 11.677 0.689 1.00 76.06 86 ILE A O 1
ATOM 700 N N . GLU A 1 87 ? -2.131 11.269 -0.933 1.00 82.56 87 GLU A N 1
ATOM 701 C CA . GLU A 1 87 ? -2.869 11.958 -1.995 1.00 82.56 87 GLU A CA 1
ATOM 702 C C . GLU A 1 87 ? -3.250 10.956 -3.089 1.00 82.56 87 GLU A C 1
ATOM 704 O O . GLU A 1 87 ? -2.376 10.337 -3.697 1.00 82.56 87 GLU A O 1
ATOM 709 N N . GLU A 1 88 ? -4.552 10.754 -3.331 1.00 84.38 88 GLU A N 1
ATOM 710 C CA . GLU A 1 88 ? -5.019 9.908 -4.441 1.00 84.38 88 GLU A CA 1
ATOM 711 C C . GLU A 1 88 ? -4.718 10.594 -5.778 1.00 84.38 88 GLU A C 1
ATOM 713 O O . GLU A 1 88 ? -4.959 11.788 -5.956 1.00 84.38 88 GLU A O 1
ATOM 718 N N . ILE A 1 89 ? -4.240 9.817 -6.749 1.00 83.56 89 ILE A N 1
ATOM 719 C CA . ILE A 1 89 ? -4.004 10.276 -8.117 1.00 83.56 89 ILE A CA 1
ATOM 720 C C . ILE A 1 89 ? -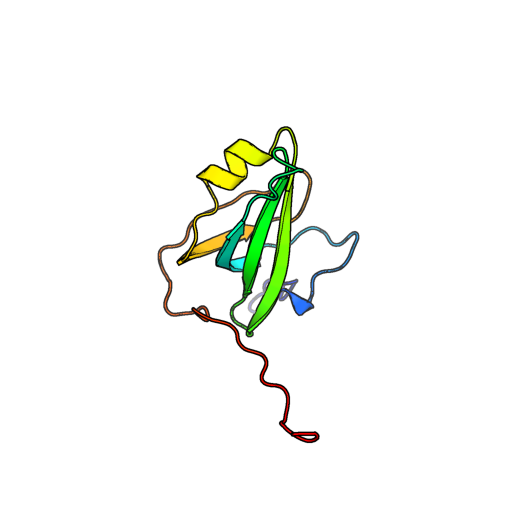4.876 9.501 -9.111 1.00 83.56 89 ILE A C 1
ATOM 722 O O . ILE A 1 89 ? -5.006 8.278 -9.057 1.00 83.56 89 ILE A O 1
ATOM 726 N N . SER A 1 90 ? -5.441 10.215 -10.086 1.00 74.12 90 SER A N 1
ATOM 727 C CA . SER A 1 90 ? -6.374 9.645 -11.071 1.00 74.12 90 SER A CA 1
ATOM 728 C C . SER A 1 90 ? -5.706 8.760 -12.133 1.00 74.12 90 SER A C 1
ATOM 730 O O . SER A 1 90 ? -6.387 8.018 -12.841 1.00 74.12 90 SER A O 1
ATOM 732 N N . ASN A 1 91 ? -4.380 8.832 -12.287 1.00 67.62 91 ASN A N 1
ATOM 733 C CA . ASN A 1 91 ? -3.673 8.170 -13.383 1.00 67.62 91 ASN A CA 1
ATOM 734 C C . ASN A 1 91 ? -3.248 6.734 -13.025 1.00 67.62 91 ASN A C 1
ATOM 736 O O . ASN A 1 91 ? -2.134 6.503 -12.552 1.00 67.62 91 ASN A O 1
ATOM 740 N N . ARG A 1 92 ? -4.133 5.769 -13.305 1.00 60.19 92 ARG A N 1
ATOM 741 C CA . ARG A 1 92 ? -3.873 4.327 -13.135 1.00 60.19 92 ARG A CA 1
ATOM 742 C C . ARG A 1 92 ? -2.945 3.728 -14.194 1.00 60.19 92 ARG A C 1
ATOM 744 O O . ARG A 1 92 ? -2.371 2.673 -13.956 1.00 60.19 92 ARG A O 1
ATOM 751 N N . ASN A 1 93 ? -2.781 4.379 -15.347 1.00 59.25 93 ASN A N 1
ATOM 752 C CA . ASN A 1 93 ? -2.160 3.768 -16.533 1.00 59.25 93 ASN A CA 1
ATOM 753 C C . ASN A 1 93 ? -0.641 3.565 -16.415 1.00 59.25 93 ASN A C 1
ATOM 755 O O . ASN A 1 93 ? -0.028 3.031 -17.332 1.00 59.25 93 ASN A O 1
ATOM 759 N N . ALA A 1 94 ? -0.035 3.997 -15.309 1.00 66.56 94 ALA A N 1
ATOM 760 C CA . ALA A 1 94 ? 1.400 3.907 -15.079 1.00 66.56 94 ALA A CA 1
ATOM 761 C C . ALA A 1 94 ? 1.803 2.839 -14.048 1.00 66.56 94 ALA A C 1
ATOM 763 O O . ALA A 1 94 ? 2.995 2.614 -13.888 1.00 66.56 94 ALA A O 1
ATOM 764 N N . LEU A 1 95 ? 0.859 2.212 -13.330 1.00 79.50 95 LEU A N 1
ATOM 765 C CA . LEU A 1 95 ? 1.184 1.283 -12.240 1.00 79.50 95 LEU A CA 1
ATOM 766 C C . LEU A 1 95 ? 0.663 -0.137 -12.513 1.00 79.50 95 LEU A C 1
ATOM 768 O O . LEU A 1 95 ? -0.467 -0.290 -12.989 1.00 79.50 95 LEU A O 1
ATOM 772 N N . PRO A 1 96 ? 1.435 -1.189 -12.180 1.00 80.25 96 PRO A N 1
ATOM 773 C CA . PRO A 1 96 ? 0.973 -2.567 -12.285 1.00 80.25 96 PRO A CA 1
ATOM 774 C C . PRO A 1 96 ? -0.284 -2.808 -11.444 1.00 80.25 96 PRO A C 1
ATOM 776 O O . PRO A 1 96 ? -0.370 -2.394 -10.289 1.00 80.25 96 PRO A O 1
ATOM 779 N N . VAL A 1 97 ? -1.269 -3.517 -12.002 1.00 83.75 97 VAL A N 1
ATOM 780 C CA . VAL A 1 97 ? -2.551 -3.791 -11.319 1.00 83.75 97 VAL A CA 1
ATOM 781 C C . VAL A 1 97 ? -2.593 -5.109 -10.552 1.00 83.75 97 VAL A C 1
ATOM 783 O O . VAL A 1 97 ? -3.568 -5.407 -9.866 1.00 83.75 97 VAL A O 1
ATOM 786 N N . THR A 1 98 ? -1.547 -5.915 -10.684 1.00 80.69 98 THR A N 1
ATOM 787 C CA . THR A 1 98 ? -1.440 -7.239 -10.083 1.00 80.69 98 THR A CA 1
ATOM 788 C C . THR A 1 98 ? 0.028 -7.602 -9.890 1.00 80.69 98 THR A C 1
ATOM 790 O O . THR A 1 98 ? 0.902 -7.002 -10.516 1.00 80.69 98 THR A O 1
ATOM 793 N N . TRP A 1 99 ? 0.295 -8.585 -9.035 1.00 82.69 99 TRP A N 1
ATOM 794 C CA . TRP A 1 99 ? 1.643 -9.061 -8.756 1.00 82.69 99 TRP A CA 1
ATOM 795 C C . TRP A 1 99 ? 1.646 -10.576 -8.572 1.00 82.69 99 TRP A C 1
ATOM 797 O O . TRP A 1 99 ? 0.875 -11.117 -7.776 1.00 82.69 99 TRP A O 1
ATOM 807 N N . PHE A 1 100 ? 2.532 -11.251 -9.302 1.00 79.12 100 PHE A N 1
ATOM 808 C CA . PHE A 1 100 ? 2.733 -12.691 -9.219 1.00 79.12 100 PHE A CA 1
ATOM 809 C C . PHE A 1 100 ? 4.223 -13.001 -9.246 1.00 79.12 100 PHE A C 1
ATOM 811 O O . PHE A 1 100 ? 4.952 -12.513 -10.107 1.00 79.12 100 PHE A O 1
ATOM 818 N N . HIS A 1 101 ? 4.655 -13.885 -8.353 1.00 76.75 101 HIS A N 1
ATOM 819 C CA . HIS A 1 101 ? 5.973 -14.495 -8.421 1.00 76.75 101 HIS A CA 1
ATOM 820 C C . HIS A 1 101 ? 5.811 -16.001 -8.629 1.00 76.75 101 HIS A C 1
ATOM 822 O O . HIS A 1 101 ? 5.484 -16.743 -7.699 1.00 76.75 101 HIS A O 1
ATOM 828 N N . PHE A 1 102 ? 5.993 -16.454 -9.870 1.00 80.44 102 PHE A N 1
ATOM 829 C CA . PHE A 1 102 ? 5.910 -17.871 -10.207 1.00 80.44 102 PHE A CA 1
ATOM 830 C C . PHE A 1 102 ? 7.183 -18.589 -9.765 1.00 80.44 102 PHE A C 1
ATOM 832 O O . PHE A 1 102 ? 8.285 -18.204 -10.147 1.00 80.44 102 PHE A O 1
ATOM 839 N N . ARG A 1 103 ? 7.030 -19.667 -8.992 1.00 78.00 103 ARG A N 1
ATOM 840 C CA . ARG A 1 103 ? 8.137 -20.580 -8.700 1.00 78.00 103 ARG A CA 1
ATOM 841 C C . ARG A 1 103 ? 8.164 -21.701 -9.743 1.00 78.00 103 ARG A C 1
ATOM 843 O O . ARG A 1 103 ? 7.101 -22.259 -10.033 1.00 78.00 103 ARG A O 1
ATOM 850 N N . PRO A 1 104 ? 9.333 -22.043 -10.312 1.00 80.62 104 PRO A N 1
ATOM 851 C CA . PRO A 1 104 ? 9.440 -23.158 -11.242 1.00 80.62 104 PRO A CA 1
ATOM 852 C C . PRO A 1 104 ? 9.014 -24.468 -10.568 1.00 80.62 104 PRO A C 1
ATOM 854 O O . PRO A 1 104 ? 9.302 -24.709 -9.397 1.00 80.62 104 PRO A O 1
ATOM 857 N N . ARG A 1 105 ? 8.324 -25.330 -11.322 1.00 79.44 105 ARG A N 1
ATOM 858 C CA . ARG A 1 105 ? 7.876 -26.661 -10.879 1.00 79.44 105 ARG A CA 1
AT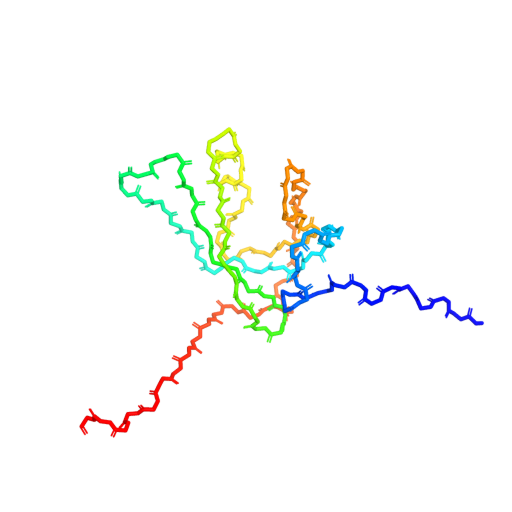OM 859 C C . ARG A 1 105 ? 9.016 -27.686 -10.936 1.00 79.44 105 ARG A C 1
ATOM 861 O O . ARG A 1 105 ? 8.859 -28.739 -11.535 1.00 79.44 105 ARG A O 1
ATOM 868 N N . SER A 1 106 ? 10.178 -27.395 -10.355 1.00 77.44 106 SER A N 1
ATOM 869 C CA . SER A 1 106 ? 11.304 -28.341 -10.381 1.00 77.44 106 SER A CA 1
ATOM 870 C C . SER A 1 106 ? 11.123 -29.567 -9.466 1.00 77.44 106 SER A C 1
ATOM 872 O O . SER A 1 106 ? 12.004 -30.417 -9.453 1.00 77.44 106 SER A O 1
ATOM 874 N N . HIS A 1 107 ? 9.996 -29.698 -8.746 1.00 59.06 107 HIS A N 1
ATOM 875 C CA . HIS A 1 107 ? 9.693 -30.839 -7.862 1.00 59.06 107 HIS A CA 1
ATOM 876 C C . HIS A 1 107 ? 8.189 -31.186 -7.788 1.00 59.06 107 HIS A C 1
ATOM 878 O O . HIS A 1 107 ? 7.629 -31.265 -6.694 1.00 59.06 107 HIS A O 1
ATOM 884 N N . LEU A 1 108 ? 7.521 -31.362 -8.933 1.00 55.69 108 LEU A N 1
ATOM 885 C CA . LEU A 1 108 ? 6.231 -32.068 -8.998 1.00 55.69 108 LEU A CA 1
ATOM 886 C C . LEU A 1 108 ? 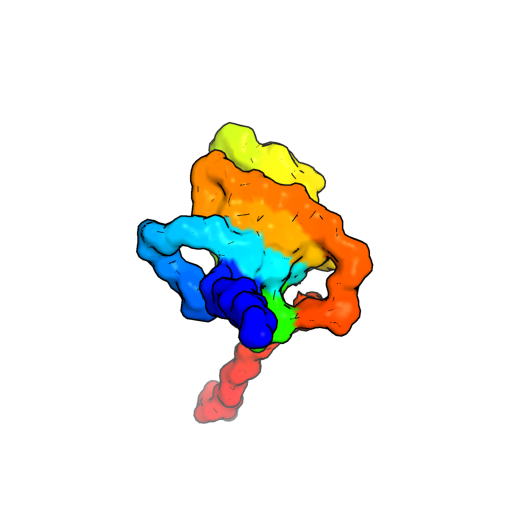6.390 -33.369 -9.776 1.00 55.69 108 LEU A C 1
ATOM 888 O O . LEU A 1 108 ? 7.054 -33.314 -10.834 1.00 55.69 108 LEU A O 1
#

Foldseek 3Di:
DDPPPDPQDQAPVNDDPPPQQFKYKKAWQDWDDDPVQNQWIKTWIAGLVRDIDIAIRGHPRNVVCVVQRDHGWIWIQQRRDPDGDTHTDPDSPRTDNDHDDDDDPPDD

Sequence (108 aa):
MIERMSSAMDRISNLHFDSPGNSLKIHVLRKWTLQFRRDETWFMVIDEHGDVIQLLAHKKNQGCIETSLLVSRCYLHMNIGEASTIEEISNRNALPVTWFHFRPRSHL

Organism: Lactuca sativa (NCBI:txid4236)

Radius of gyration: 15.78 Å; chains: 1; bounding box: 33×56×34 Å

pLDDT: mean 77.96, std 14.72, range [33.62, 94.44]

Secondary structure (DSSP, 8-state):
----------SGGG--TT-------EEEEEEEEETTEEEEEEEEEE-TTS-EEEEEEEGGGHHHHHHHS-TT-EEE-B--STT-B-EEES-GGGS-S----PPP-TT-